Protein AF-A0A942W542-F1 (afdb_monomer)

Secondary structure (DSSP, 8-state):
--HHHHHHHHHHHHHHHHHHHTTTEE-HHHHHHHTTS-HHHHHHHHHHHHHTT---EETBB-SSHHHHHHHHHHHS-SEE-HHHHHHHTTB-HHHHHHHHHHHHHTT---EES-------------

Sequence (126 aa):
MKTREMLSVQRTKKVIEYVNEHGGRVSIVELASVLHCHYTTAASYIKALRTAGMEIELNGRIRNPREKILAYIQSHPGSISVMDAACELHCSYETVRKYVRIFQSEGMDIQTTNEAAEEHSDENTQ

Solvent-accessible surface area (backbone atoms only — not comparable to full-atom values): 7407 Å² total; per-residue (Å²): 144,67,66,67,64,53,53,49,54,56,49,52,50,52,50,51,51,52,33,59,77,44,76,27,45,39,44,48,64,59,48,7,61,78,66,74,49,57,49,70,58,36,44,49,52,53,52,51,43,44,73,72,67,47,77,66,48,39,57,56,46,55,82,61,54,66,60,55,52,51,54,51,50,71,74,41,82,68,61,41,45,46,63,58,52,11,63,76,60,41,29,37,48,67,59,41,51,54,49,53,53,51,42,43,75,74,68,47,90,74,44,67,76,68,81,76,76,84,73,83,78,91,71,80,96,129

Foldseek 3Di:
DPDVVVVVVVLLVVLVVVCVVVVQEDELVVSCVVSVHDSVVSVVSVVVVVVVPRRHHYQQDADPLLVLLVVVQVVDPDEDELVVSCVVRRHDSVSNVVNVVVVVVVPDPYHYDPPDDPDDPPDDDD

pLDDT: mean 82.51, std 14.85, range [40.19, 94.62]

Mean predicted aligned error: 10.97 Å

Nearest PDB structures (foldseek):
  1j5y-assembly1_A  TM=4.488E-01  e=2.324E-01  Thermotoga maritima
  2fbh-assembly1_A  TM=6.330E-01  e=7.686E-01  Pseudomonas aeruginosa
  5way-assembly1_A  TM=4.108E-01  e=5.611E-01  Streptococcus pneumoniae
  2x4h-assembly1_D  TM=3.615E-01  e=4.947E-01  Saccharolobus solfataricus P2
  5zz6-assembly2_C  TM=6.139E-01  e=6.534E+00  Thermotoga maritima MSB8

Structure (mmCIF, N/CA/C/O backbone):
data_AF-A0A942W542-F1
#
_entry.id   AF-A0A942W542-F1
#
loop_
_atom_site.group_PDB
_atom_site.id
_atom_site.type_symbol
_atom_site.label_atom_id
_atom_site.label_alt_id
_atom_site.label_comp_id
_atom_site.label_asym_id
_atom_site.label_entity_id
_atom_site.label_seq_id
_atom_site.pdbx_PDB_ins_code
_atom_site.Cartn_x
_atom_site.Cartn_y
_atom_site.Cartn_z
_atom_site.occupancy
_atom_site.B_iso_or_equiv
_atom_site.auth_seq_id
_atom_site.auth_comp_id
_atom_site.auth_asym_id
_atom_site.auth_atom_id
_atom_site.pdbx_PDB_model_num
ATOM 1 N N . MET A 1 1 ? -22.096 1.054 33.416 1.00 52.22 1 MET A N 1
ATOM 2 C CA . MET A 1 1 ? -21.702 1.664 32.125 1.00 52.22 1 MET A CA 1
ATOM 3 C C . MET A 1 1 ? -20.432 2.519 32.290 1.00 52.22 1 MET A C 1
ATOM 5 O O . MET A 1 1 ? -20.488 3.721 32.117 1.00 52.22 1 MET A O 1
ATOM 9 N N . LYS A 1 2 ? -19.288 1.966 32.746 1.00 55.84 2 LYS A N 1
ATOM 10 C CA . LYS A 1 2 ? -18.119 2.824 33.086 1.00 55.84 2 LYS A CA 1
ATOM 11 C C . LYS A 1 2 ? -16.747 2.325 32.626 1.00 55.84 2 LYS A C 1
ATOM 13 O O . LYS A 1 2 ? -15.919 3.143 32.256 1.00 55.84 2 LYS A O 1
ATOM 18 N N . THR A 1 3 ? -16.493 1.019 32.572 1.00 62.84 3 THR A N 1
ATOM 19 C CA . THR A 1 3 ? -15.120 0.531 32.312 1.00 62.84 3 THR A CA 1
ATOM 20 C C . THR A 1 3 ? -14.850 0.200 30.840 1.00 62.84 3 THR A C 1
ATOM 22 O O . THR A 1 3 ? -13.802 0.553 30.312 1.00 62.84 3 THR A O 1
ATOM 25 N N . ARG A 1 4 ? -15.801 -0.439 30.139 1.00 60.97 4 ARG A N 1
ATOM 26 C CA . ARG A 1 4 ? -15.625 -0.849 28.728 1.00 60.97 4 ARG A CA 1
ATOM 27 C C . ARG A 1 4 ? -15.635 0.319 27.742 1.00 60.97 4 ARG A C 1
ATOM 29 O O . ARG A 1 4 ? -14.800 0.350 26.846 1.00 60.97 4 ARG A O 1
ATOM 36 N N . GLU A 1 5 ? -16.544 1.275 27.913 1.00 62.81 5 GLU A N 1
ATOM 37 C CA . GLU A 1 5 ? -16.626 2.454 27.036 1.00 62.81 5 GLU A CA 1
ATOM 38 C C . GLU A 1 5 ? -15.388 3.340 27.180 1.00 62.81 5 GLU A C 1
ATOM 40 O O . GLU A 1 5 ? -14.806 3.756 26.184 1.00 62.81 5 GLU A O 1
ATOM 45 N N . MET A 1 6 ? -14.908 3.534 28.408 1.00 67.06 6 MET A N 1
ATOM 46 C CA . MET A 1 6 ? -13.709 4.325 28.680 1.00 67.06 6 MET A CA 1
ATOM 47 C C . MET A 1 6 ? -12.444 3.690 28.073 1.00 67.06 6 MET A C 1
ATOM 49 O O . MET A 1 6 ? -11.643 4.388 27.454 1.00 67.06 6 MET A O 1
ATOM 53 N N . LEU A 1 7 ? -12.310 2.358 28.149 1.00 65.06 7 LEU A N 1
ATOM 54 C CA . LEU A 1 7 ? -11.244 1.615 27.461 1.00 65.06 7 LEU A CA 1
ATOM 55 C C . LEU A 1 7 ? -11.357 1.710 25.931 1.00 65.06 7 LEU A C 1
ATOM 57 O O . LEU A 1 7 ? -10.341 1.790 25.243 1.00 65.06 7 LEU A O 1
ATOM 61 N N . SER A 1 8 ? -12.577 1.720 25.388 1.00 68.88 8 SER A N 1
ATOM 62 C CA . SER A 1 8 ? -12.814 1.887 23.950 1.00 68.88 8 SER A CA 1
ATOM 63 C C . SER A 1 8 ? -12.391 3.275 23.464 1.00 68.88 8 SER A C 1
ATOM 65 O O . SER A 1 8 ? -11.714 3.379 22.446 1.00 68.88 8 SER A O 1
ATOM 67 N N . VAL A 1 9 ? -12.731 4.333 24.206 1.00 73.75 9 VAL A N 1
ATOM 68 C CA . VAL A 1 9 ? -12.364 5.720 23.869 1.00 73.75 9 VAL A CA 1
ATOM 69 C C . VAL A 1 9 ? -10.846 5.915 23.902 1.00 73.75 9 VAL A C 1
ATOM 71 O O . VAL A 1 9 ? -10.281 6.488 22.972 1.00 73.75 9 VAL A O 1
ATOM 74 N N . GLN A 1 10 ? -10.164 5.381 24.921 1.00 79.06 10 GLN A N 1
ATOM 75 C CA . GLN A 1 10 ? -8.700 5.449 25.013 1.00 79.06 10 GLN A CA 1
ATOM 76 C C . GLN A 1 10 ? -8.007 4.700 23.866 1.00 79.06 10 GLN A C 1
ATOM 78 O O . GLN A 1 10 ? -7.030 5.197 23.309 1.00 79.06 10 GLN A O 1
ATOM 83 N N . ARG A 1 11 ? -8.531 3.532 23.469 1.00 81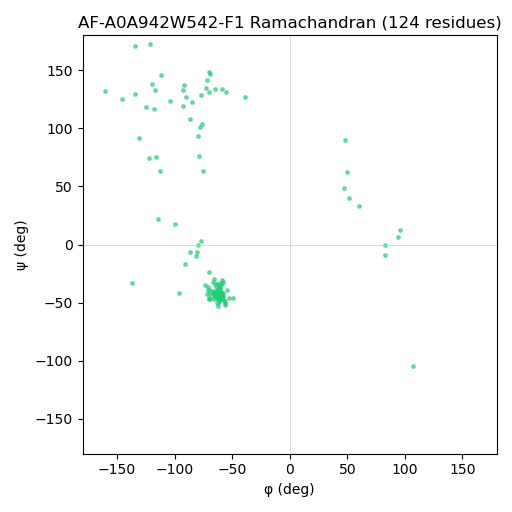.62 11 ARG A N 1
ATOM 84 C CA . ARG A 1 11 ? -7.994 2.768 22.332 1.00 81.62 11 ARG A CA 1
ATOM 85 C C . ARG A 1 11 ? -8.180 3.499 21.008 1.00 81.62 11 ARG A C 1
ATOM 87 O O . ARG A 1 11 ? -7.224 3.577 20.246 1.00 81.62 11 ARG A O 1
ATOM 94 N N . THR A 1 12 ? -9.354 4.078 20.752 1.00 85.94 12 THR A N 1
ATOM 95 C CA . THR A 1 12 ? -9.585 4.872 19.534 1.00 85.94 12 THR A CA 1
ATOM 96 C C . THR A 1 12 ? -8.652 6.079 19.471 1.00 85.94 12 THR A C 1
ATOM 98 O O . THR A 1 12 ? -8.077 6.337 18.417 1.00 85.94 12 THR A O 1
ATOM 101 N N . LYS A 1 13 ? -8.431 6.775 20.596 1.00 90.00 13 LYS A N 1
ATOM 102 C CA . LYS A 1 13 ? -7.477 7.890 20.659 1.00 90.00 13 LYS A CA 1
ATOM 103 C C . LYS A 1 13 ? -6.057 7.442 20.293 1.00 90.00 13 LYS A C 1
ATOM 105 O O . LYS A 1 13 ? -5.441 8.059 19.434 1.00 90.00 13 LYS A O 1
ATOM 110 N N . LYS A 1 14 ? -5.597 6.320 20.857 1.00 91.00 14 LYS A N 1
ATOM 111 C CA . LYS A 1 14 ? -4.282 5.739 20.547 1.00 91.00 14 LYS A CA 1
ATOM 112 C C . LYS A 1 14 ? -4.144 5.345 19.069 1.00 91.00 14 LYS A C 1
ATOM 114 O O . LYS A 1 14 ? -3.077 5.503 18.492 1.00 91.00 14 LYS A O 1
ATOM 119 N N . VAL A 1 15 ? -5.217 4.851 18.441 1.00 93.00 15 VAL A N 1
ATOM 120 C CA . VAL A 1 15 ? -5.216 4.548 16.996 1.00 93.00 15 VAL A CA 1
ATOM 121 C C . VAL A 1 15 ? -5.070 5.832 16.176 1.00 93.00 15 VAL A C 1
ATOM 123 O O . VAL A 1 15 ? -4.301 5.846 15.223 1.00 93.00 15 VAL A O 1
ATOM 126 N N . ILE A 1 16 ? -5.783 6.903 16.536 1.00 93.88 16 ILE A N 1
ATOM 127 C CA . ILE A 1 16 ? -5.691 8.199 15.843 1.00 93.88 16 ILE A CA 1
ATOM 128 C C . ILE A 1 16 ? -4.285 8.792 15.987 1.00 93.88 16 ILE A C 1
ATOM 130 O O . ILE A 1 16 ? -3.720 9.246 14.998 1.00 93.88 16 ILE A O 1
ATOM 134 N N . GLU A 1 17 ? -3.710 8.753 17.192 1.00 93.69 17 GLU A N 1
ATOM 135 C CA . GLU A 1 17 ? -2.327 9.179 17.450 1.00 93.69 17 GLU A CA 1
ATOM 136 C C . GLU A 1 17 ? -1.349 8.403 16.557 1.00 93.69 17 GLU A C 1
ATOM 138 O O . GLU A 1 17 ? -0.608 9.021 15.800 1.00 93.69 17 GLU A O 1
ATOM 143 N N . TYR A 1 18 ? -1.451 7.069 16.528 1.00 93.06 18 TYR A N 1
ATOM 144 C CA . TYR A 1 18 ? -0.625 6.226 15.662 1.00 93.06 18 TYR A CA 1
ATOM 145 C C . TYR A 1 18 ? -0.779 6.577 14.171 1.00 93.06 18 TYR A C 1
ATOM 147 O O . TYR A 1 18 ? 0.216 6.714 13.464 1.00 93.06 18 TYR A O 1
ATOM 155 N N . VAL A 1 19 ? -2.013 6.751 13.680 1.00 91.81 19 VAL A N 1
ATOM 156 C CA . VAL A 1 19 ? -2.283 7.134 12.280 1.00 91.81 19 VAL A CA 1
ATOM 157 C C . VAL A 1 19 ? -1.616 8.470 11.944 1.00 91.81 19 VAL A C 1
ATOM 159 O O . VAL A 1 19 ? -1.001 8.595 10.887 1.00 91.81 19 VAL A O 1
ATOM 162 N N . ASN A 1 20 ? -1.716 9.458 12.835 1.00 91.69 20 ASN A N 1
ATOM 163 C CA . ASN A 1 20 ? -1.145 10.786 12.625 1.00 91.69 20 ASN A CA 1
ATOM 164 C C . ASN A 1 20 ? 0.389 10.767 12.668 1.00 91.69 20 ASN A C 1
ATOM 166 O O . ASN A 1 20 ? 1.023 11.383 11.815 1.00 91.69 20 ASN A O 1
ATOM 170 N N . GLU A 1 21 ? 0.982 10.031 13.611 1.00 91.81 21 GLU A N 1
ATOM 171 C CA . GLU A 1 21 ? 2.438 9.844 13.718 1.00 91.81 21 GLU A CA 1
ATOM 172 C C . GLU A 1 21 ? 3.039 9.217 12.454 1.00 91.81 21 GLU A C 1
ATOM 174 O O . GLU A 1 21 ? 4.171 9.524 12.091 1.00 91.81 21 GLU A O 1
ATOM 179 N N . HIS A 1 22 ? 2.265 8.387 11.750 1.00 88.00 22 HIS A N 1
ATOM 180 C CA . HIS A 1 22 ? 2.683 7.739 10.507 1.00 88.00 22 HIS A CA 1
ATOM 181 C C . HIS A 1 22 ? 2.145 8.449 9.250 1.00 88.00 22 HIS A C 1
ATOM 183 O O . HIS A 1 22 ? 2.105 7.864 8.167 1.00 88.00 22 HIS A O 1
ATOM 189 N N . GLY A 1 23 ? 1.699 9.706 9.370 1.00 85.81 23 GLY A N 1
ATOM 1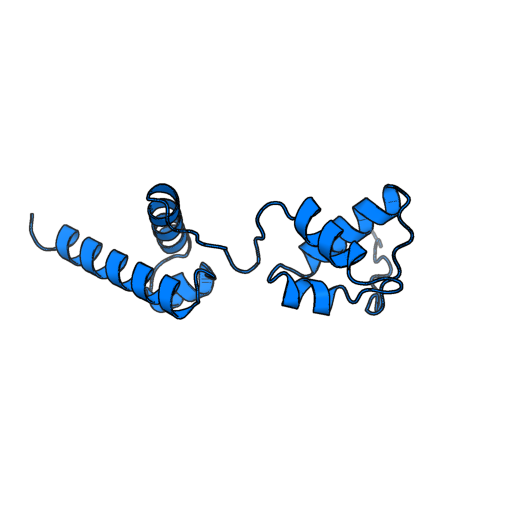90 C CA . GLY A 1 23 ? 1.272 10.522 8.228 1.00 85.81 23 GLY A CA 1
ATOM 191 C C . GLY A 1 23 ? 0.096 9.933 7.440 1.00 85.81 23 GLY A C 1
ATOM 192 O O . GLY A 1 23 ? 0.049 10.059 6.219 1.00 85.81 23 GLY A O 1
ATOM 193 N N . GLY A 1 24 ? -0.824 9.236 8.112 1.00 85.00 24 GLY A N 1
ATOM 194 C CA . GLY A 1 24 ? -1.970 8.577 7.480 1.00 85.00 24 GLY A CA 1
ATOM 195 C C . GLY A 1 24 ? -1.667 7.196 6.889 1.00 85.00 24 GLY A C 1
ATOM 196 O O . GLY A 1 24 ? -2.578 6.544 6.380 1.00 85.00 24 GLY A O 1
ATOM 197 N N . ARG A 1 25 ? 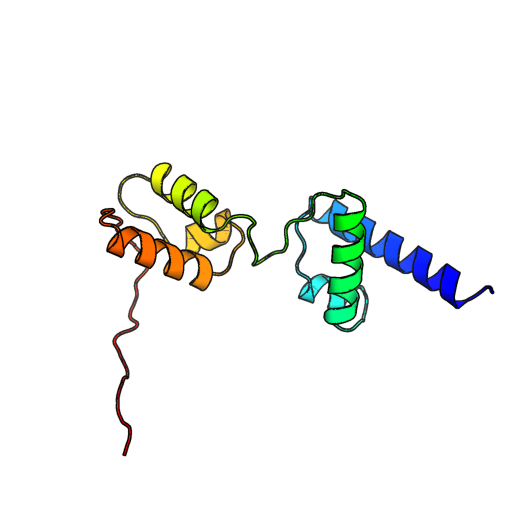-0.426 6.704 6.967 1.00 86.06 25 ARG A N 1
ATOM 198 C CA . ARG A 1 25 ? -0.028 5.392 6.434 1.00 86.06 25 ARG A CA 1
ATOM 199 C C . ARG A 1 25 ? 0.133 4.371 7.548 1.00 86.06 25 ARG A C 1
ATOM 201 O O . ARG A 1 25 ? 0.887 4.584 8.484 1.00 86.06 25 ARG A O 1
ATOM 208 N N . VAL A 1 26 ? -0.579 3.250 7.469 1.00 89.00 26 VAL A N 1
ATOM 209 C CA . VAL A 1 26 ? -0.679 2.300 8.589 1.00 89.00 26 VAL A CA 1
ATOM 210 C C . VAL A 1 26 ? -0.482 0.859 8.146 1.00 89.00 26 VAL A C 1
ATOM 212 O O . VAL A 1 26 ? -1.198 0.356 7.282 1.00 89.00 26 VAL A O 1
ATOM 215 N N . SER A 1 27 ? 0.407 0.134 8.823 1.00 88.31 27 SER A N 1
ATOM 216 C CA . SER A 1 27 ? 0.406 -1.329 8.810 1.00 88.31 27 SER A CA 1
ATOM 217 C C . SER A 1 27 ? -0.570 -1.860 9.859 1.00 88.31 27 SER A C 1
ATOM 219 O O . SER A 1 27 ? -0.436 -1.588 11.051 1.00 88.31 27 SER A O 1
ATOM 221 N N . ILE A 1 28 ? -1.552 -2.666 9.437 1.00 88.94 28 ILE A N 1
ATOM 222 C CA . ILE A 1 28 ? -2.486 -3.323 10.373 1.00 88.94 28 ILE A CA 1
ATOM 223 C C . ILE A 1 28 ? -1.737 -4.216 11.366 1.00 88.94 28 ILE A C 1
ATOM 225 O O . ILE A 1 28 ? -2.155 -4.333 12.515 1.00 88.94 28 ILE A O 1
ATOM 229 N N . VAL A 1 29 ? -0.644 -4.840 10.925 1.00 87.25 29 VAL A N 1
ATOM 230 C CA . VAL A 1 29 ? 0.155 -5.746 11.754 1.00 87.25 29 VAL A CA 1
ATOM 231 C C . VAL A 1 29 ? 0.906 -4.963 12.828 1.00 87.25 29 VAL A C 1
ATOM 233 O O . VAL A 1 29 ? 0.844 -5.325 14.000 1.00 87.25 29 VAL A O 1
ATOM 236 N N . GLU A 1 30 ? 1.548 -3.854 12.462 1.00 89.69 30 GLU A N 1
ATOM 237 C CA . GLU A 1 30 ? 2.255 -2.999 13.425 1.00 89.69 30 GLU A CA 1
ATOM 238 C C . GLU A 1 30 ? 1.280 -2.357 14.411 1.00 89.69 30 GLU A C 1
ATOM 240 O O . GLU A 1 30 ? 1.504 -2.398 15.621 1.00 89.69 30 GLU A O 1
ATOM 245 N N . LEU A 1 31 ? 0.143 -1.857 13.919 1.00 91.25 31 LEU A N 1
ATOM 246 C CA . LEU A 1 31 ? -0.910 -1.319 14.771 1.00 91.25 31 LEU A CA 1
ATOM 247 C C . LEU A 1 31 ? -1.428 -2.371 15.763 1.00 91.25 31 LEU A C 1
ATOM 249 O O . LEU A 1 31 ? -1.630 -2.067 16.937 1.00 91.25 31 LEU A O 1
ATOM 253 N N . ALA A 1 32 ? -1.634 -3.614 15.321 1.00 89.50 32 ALA A N 1
ATOM 254 C CA . ALA A 1 32 ? -2.060 -4.706 16.194 1.00 89.50 32 ALA A CA 1
ATOM 255 C C . ALA A 1 32 ? -1.055 -4.950 17.331 1.00 89.50 32 ALA A C 1
ATOM 257 O O . ALA A 1 32 ? -1.468 -5.073 18.488 1.00 89.50 32 ALA A O 1
ATOM 258 N N . SER A 1 33 ? 0.245 -4.920 17.018 1.00 89.19 33 SER A N 1
ATOM 259 C CA . SER A 1 33 ? 1.333 -5.016 17.996 1.00 89.19 33 SER A CA 1
ATOM 260 C C . SER A 1 33 ? 1.328 -3.849 18.990 1.00 89.19 33 SER A C 1
ATOM 262 O O . SER A 1 33 ? 1.359 -4.084 20.195 1.00 89.19 33 SER A O 1
ATOM 264 N N . VAL A 1 34 ? 1.194 -2.602 18.521 1.00 90.31 34 VAL A N 1
ATOM 265 C CA . VAL A 1 34 ? 1.139 -1.386 19.368 1.00 90.31 34 VAL A CA 1
ATOM 266 C C . VAL A 1 34 ? -0.080 -1.371 20.297 1.00 90.31 34 VAL A C 1
ATOM 268 O O . VAL A 1 34 ? -0.041 -0.849 21.420 1.00 90.31 34 VAL A O 1
ATOM 271 N N . LEU A 1 35 ? -1.198 -1.921 19.828 1.00 88.44 35 LEU A N 1
ATOM 272 C CA . LEU A 1 35 ? -2.438 -2.026 20.593 1.00 88.44 35 LEU A CA 1
ATOM 273 C C . LEU A 1 35 ? -2.502 -3.283 21.471 1.00 88.44 35 LEU A C 1
ATOM 275 O O . LEU A 1 35 ? -3.458 -3.416 22.238 1.00 88.44 35 LEU A O 1
ATOM 279 N N . HIS A 1 36 ? -1.528 -4.192 21.354 1.00 90.69 36 HIS A N 1
ATOM 280 C CA . HIS A 1 36 ? -1.546 -5.529 21.955 1.00 90.69 36 HIS A CA 1
ATOM 281 C C . HIS A 1 36 ? -2.882 -6.251 21.723 1.00 90.69 36 HIS A C 1
ATOM 283 O O . HIS A 1 36 ? -3.521 -6.757 22.649 1.00 90.69 36 HIS A O 1
ATOM 289 N N . CYS A 1 37 ? -3.349 -6.250 20.474 1.00 88.75 37 CYS A N 1
ATOM 290 C CA . CYS A 1 37 ? -4.604 -6.883 20.090 1.00 88.75 37 CYS A CA 1
ATOM 291 C C . CYS A 1 37 ? -4.452 -7.715 18.815 1.00 88.75 37 CYS A C 1
ATOM 293 O O . CYS A 1 37 ? -3.433 -7.674 18.134 1.00 88.75 37 CYS A O 1
ATOM 295 N N . HIS A 1 38 ? -5.484 -8.488 18.491 1.00 92.31 38 HIS A N 1
ATOM 296 C CA . HIS A 1 38 ? -5.508 -9.269 17.262 1.00 92.31 38 HIS A CA 1
ATOM 297 C C . HIS A 1 38 ? -5.653 -8.363 16.026 1.00 92.31 38 HIS A C 1
ATOM 299 O O . HIS A 1 38 ? -6.337 -7.335 16.076 1.00 92.31 38 HIS A O 1
ATOM 305 N N . TYR A 1 39 ? -5.075 -8.767 14.891 1.00 85.94 39 TYR A N 1
ATOM 306 C CA . TYR A 1 39 ? -5.063 -7.961 13.662 1.00 85.94 39 TYR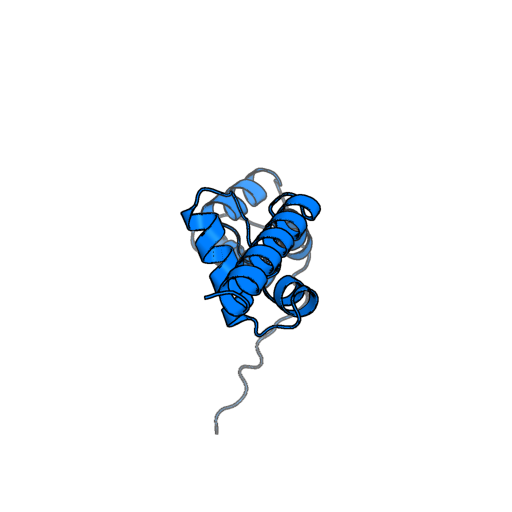 A CA 1
ATOM 307 C C . TYR A 1 39 ? -6.470 -7.602 13.156 1.00 85.94 39 TYR A C 1
ATOM 309 O O . TYR A 1 39 ? -6.677 -6.521 12.609 1.00 85.94 39 TYR A O 1
ATOM 317 N N . THR A 1 40 ? -7.464 -8.469 13.375 1.00 89.75 40 THR A N 1
ATOM 318 C CA . THR A 1 40 ? -8.868 -8.198 13.007 1.00 89.75 40 THR A CA 1
ATOM 319 C C . THR A 1 40 ? -9.462 -7.036 13.804 1.00 89.75 40 THR A C 1
ATOM 321 O O . THR A 1 40 ? -10.250 -6.250 13.271 1.00 89.75 40 THR A O 1
ATOM 324 N N . THR A 1 41 ? -9.055 -6.880 15.064 1.00 90.75 41 THR A N 1
ATOM 325 C CA . THR A 1 41 ? -9.458 -5.761 15.920 1.00 90.75 41 THR A CA 1
ATOM 326 C C . THR A 1 41 ? -8.813 -4.465 15.438 1.00 90.75 41 THR A C 1
ATOM 328 O O . THR A 1 41 ? -9.514 -3.474 15.242 1.00 90.75 41 THR A O 1
ATOM 331 N N . ALA A 1 42 ? -7.506 -4.481 15.157 1.00 91.00 42 ALA A N 1
ATOM 332 C CA . ALA A 1 42 ? -6.801 -3.339 14.569 1.00 91.00 42 ALA A CA 1
ATOM 333 C C . ALA A 1 42 ? -7.420 -2.914 13.222 1.00 91.00 42 ALA A C 1
ATOM 335 O O . ALA A 1 42 ? -7.712 -1.737 13.008 1.00 91.00 42 ALA A O 1
ATOM 336 N N . ALA A 1 43 ? -7.730 -3.879 12.348 1.00 90.56 43 ALA A N 1
ATOM 337 C CA . ALA A 1 43 ? -8.413 -3.632 11.079 1.00 90.56 43 ALA A CA 1
ATOM 338 C C . ALA A 1 43 ? -9.801 -2.996 11.264 1.00 90.56 43 ALA A C 1
ATOM 340 O O . ALA A 1 43 ? -10.188 -2.125 10.484 1.00 90.56 43 ALA A O 1
ATOM 341 N N . SER A 1 44 ? -10.539 -3.395 12.304 1.00 92.75 44 SER A N 1
ATOM 342 C CA . SER A 1 44 ? -11.856 -2.828 12.614 1.00 92.75 44 SER A CA 1
ATOM 343 C C . SER A 1 44 ? -11.765 -1.360 13.035 1.00 92.75 44 SER A C 1
ATOM 345 O O . SER A 1 44 ? -12.572 -0.553 12.574 1.00 92.75 44 SER A O 1
ATOM 347 N N . TYR A 1 45 ? -10.757 -0.987 13.833 1.00 92.81 45 TYR A N 1
ATOM 348 C CA . TYR A 1 45 ? -10.510 0.416 14.180 1.00 92.81 45 TYR A CA 1
ATOM 349 C C . TYR A 1 45 ? -10.193 1.259 12.945 1.00 92.81 45 TYR A C 1
ATOM 351 O O . TYR A 1 45 ? -10.818 2.297 12.737 1.00 92.81 45 TYR A O 1
ATOM 359 N N . ILE A 1 46 ? -9.292 0.788 12.078 1.00 92.19 46 ILE A N 1
ATOM 360 C CA . ILE A 1 46 ? -8.964 1.511 10.843 1.00 92.19 46 ILE A CA 1
ATOM 361 C C . ILE A 1 46 ? -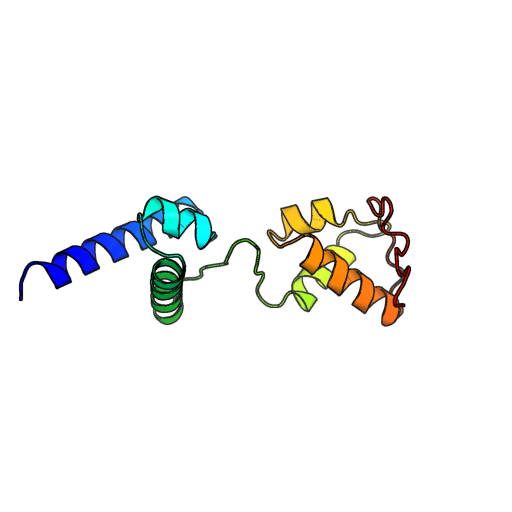10.180 1.640 9.924 1.00 92.19 46 ILE A C 1
ATOM 363 O O . ILE A 1 46 ? -10.421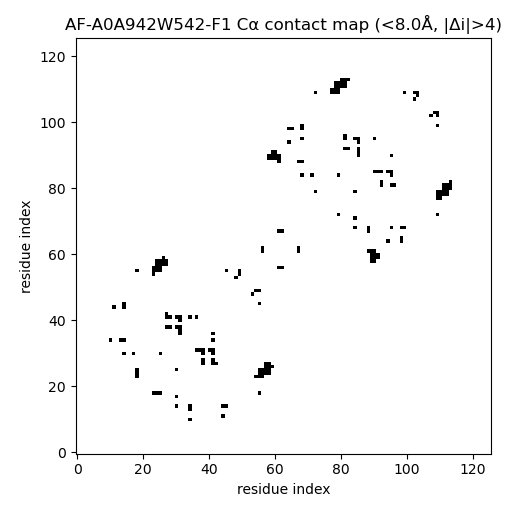 2.709 9.365 1.00 92.19 46 ILE A O 1
ATOM 367 N N . LYS A 1 47 ? -11.002 0.591 9.803 1.00 91.62 47 LYS A N 1
ATOM 368 C CA . LYS A 1 47 ? -12.254 0.656 9.038 1.00 91.62 47 LYS A CA 1
ATOM 369 C C . LYS A 1 47 ? -13.205 1.720 9.594 1.00 91.62 47 LYS A C 1
ATOM 371 O O . LYS A 1 47 ? -13.786 2.471 8.812 1.00 91.62 47 LYS A O 1
ATOM 376 N N . ALA A 1 48 ? -13.356 1.796 10.916 1.00 91.38 48 ALA A N 1
ATOM 377 C CA . ALA A 1 48 ? -14.203 2.796 11.559 1.00 91.38 48 ALA A CA 1
ATOM 378 C C . ALA A 1 48 ? -13.700 4.225 11.291 1.00 91.38 48 ALA A C 1
ATOM 380 O O . ALA A 1 48 ? -14.487 5.069 10.873 1.00 91.38 48 ALA A O 1
ATOM 381 N N . LEU A 1 49 ? -12.393 4.477 11.431 1.00 92.00 49 LEU A N 1
ATOM 382 C CA . LEU A 1 49 ? -11.801 5.795 11.168 1.00 92.00 49 LEU A CA 1
ATOM 383 C C . LEU A 1 49 ? -11.925 6.216 9.698 1.00 92.00 49 LEU A C 1
ATOM 385 O O . LEU A 1 49 ? -12.291 7.353 9.413 1.00 92.00 49 LEU A O 1
ATOM 389 N N . ARG A 1 50 ? -11.716 5.287 8.756 1.00 90.38 50 ARG A N 1
ATOM 390 C CA . ARG A 1 50 ? -11.953 5.544 7.325 1.00 90.38 50 ARG A CA 1
ATOM 391 C C . ARG A 1 50 ? -13.417 5.857 7.025 1.00 90.38 50 ARG A C 1
ATOM 393 O O . ARG A 1 50 ? -13.699 6.721 6.206 1.00 90.38 50 ARG A O 1
ATOM 400 N N . THR A 1 51 ? -14.347 5.172 7.692 1.00 90.88 51 THR A N 1
ATOM 401 C CA . THR A 1 51 ? -15.791 5.446 7.563 1.00 90.88 51 THR A CA 1
ATOM 402 C C . THR A 1 51 ? -16.146 6.823 8.128 1.00 90.88 51 THR A C 1
ATOM 404 O O . THR A 1 51 ? -17.017 7.498 7.593 1.00 90.88 51 THR A O 1
ATOM 407 N N . ALA A 1 52 ? -15.432 7.266 9.165 1.00 90.50 52 ALA A N 1
ATOM 408 C CA . ALA A 1 52 ? -15.539 8.609 9.728 1.00 90.50 52 ALA A CA 1
ATOM 409 C C . ALA A 1 52 ? -14.833 9.696 8.887 1.00 90.50 52 ALA A C 1
ATOM 411 O O . ALA A 1 52 ? -14.823 10.855 9.289 1.00 90.50 52 ALA A O 1
ATOM 412 N N . GLY A 1 53 ? -14.255 9.344 7.733 1.00 89.12 53 GLY A N 1
ATOM 413 C CA . GLY A 1 53 ? -13.661 10.295 6.792 1.00 89.12 53 GLY A CA 1
ATOM 414 C C . GLY A 1 53 ? -12.160 10.535 6.960 1.00 89.12 53 GLY A C 1
ATOM 415 O O . GLY A 1 53 ? -11.623 11.383 6.257 1.00 89.12 53 GLY A O 1
ATOM 416 N N . MET A 1 54 ? -11.459 9.803 7.836 1.00 90.25 54 MET A N 1
ATOM 417 C CA . MET A 1 54 ? -9.995 9.890 7.880 1.00 90.25 54 MET A CA 1
ATOM 418 C C . MET A 1 54 ? -9.372 9.243 6.639 1.00 90.25 54 MET A C 1
ATOM 420 O O . MET A 1 54 ? -9.670 8.092 6.296 1.00 90.25 54 MET A O 1
ATOM 424 N N . GLU A 1 55 ? -8.453 9.964 6.004 1.00 87.25 55 GLU A N 1
ATOM 425 C CA . GLU A 1 55 ? -7.631 9.433 4.923 1.00 87.25 55 GLU A CA 1
ATOM 426 C C . GLU A 1 55 ? -6.540 8.534 5.505 1.00 87.25 55 GLU A C 1
ATOM 428 O O . GLU A 1 55 ? -5.576 9.000 6.105 1.00 87.25 55 GLU A O 1
ATOM 433 N N . ILE A 1 56 ? -6.736 7.219 5.373 1.00 87.94 56 ILE A N 1
ATOM 434 C CA . ILE A 1 56 ? -5.792 6.208 5.849 1.00 87.94 56 ILE A CA 1
ATOM 435 C C . ILE A 1 56 ? -5.424 5.290 4.688 1.00 87.94 56 ILE A C 1
ATOM 437 O O . ILE A 1 56 ? -6.283 4.578 4.148 1.00 87.94 56 ILE A O 1
ATOM 441 N N . GLU A 1 57 ? -4.145 5.280 4.335 1.00 83.62 57 GLU A N 1
ATOM 442 C CA . GLU A 1 57 ? -3.553 4.328 3.402 1.00 83.62 57 GLU A CA 1
ATOM 443 C C . GLU A 1 57 ? -2.987 3.141 4.192 1.00 83.62 57 GLU A C 1
ATOM 445 O O . GLU A 1 57 ? -2.322 3.306 5.211 1.00 83.62 57 GLU A O 1
ATOM 450 N N . LEU A 1 58 ? -3.278 1.916 3.753 1.00 82.69 58 LEU A N 1
ATOM 451 C CA . LEU A 1 58 ? -2.738 0.727 4.406 1.00 82.69 58 LEU A CA 1
ATOM 452 C C . LEU A 1 58 ? -1.400 0.357 3.765 1.00 82.69 58 LEU A C 1
ATOM 454 O O . LEU A 1 58 ? -1.348 0.142 2.554 1.00 82.69 58 LEU A O 1
ATOM 458 N N . ASN A 1 59 ? -0.350 0.207 4.573 1.00 74.81 59 ASN A N 1
ATOM 459 C CA . ASN A 1 59 ? 0.936 -0.309 4.102 1.00 74.81 59 ASN A CA 1
ATOM 460 C C . ASN A 1 59 ? 0.724 -1.676 3.435 1.00 74.81 59 ASN A C 1
ATOM 462 O O . ASN A 1 59 ? 0.018 -2.542 3.962 1.00 74.81 59 ASN A O 1
ATOM 466 N N . GLY A 1 60 ? 1.286 -1.853 2.238 1.00 65.75 60 GLY A N 1
ATOM 467 C CA . GLY A 1 60 ? 1.110 -3.066 1.435 1.00 65.75 60 GLY A CA 1
ATOM 468 C C . GLY A 1 60 ? -0.180 -3.108 0.604 1.00 65.75 60 GLY A C 1
ATOM 469 O O . GLY A 1 60 ? -0.320 -3.980 -0.254 1.00 65.75 60 GLY A O 1
ATOM 470 N N . ARG A 1 61 ? -1.120 -2.172 0.801 1.00 67.38 61 ARG A N 1
ATOM 471 C CA . ARG A 1 61 ? -2.382 -2.078 0.048 1.00 67.38 61 ARG A CA 1
ATOM 472 C C . ARG A 1 61 ? -2.615 -0.656 -0.448 1.00 67.38 61 ARG A C 1
ATOM 474 O O . ARG A 1 61 ? -3.282 0.153 0.194 1.00 67.38 61 ARG A O 1
ATOM 481 N N . ILE A 1 62 ? -2.140 -0.395 -1.659 1.00 71.75 62 ILE A N 1
ATOM 482 C CA . ILE A 1 62 ? -2.446 0.840 -2.377 1.00 71.75 62 ILE A CA 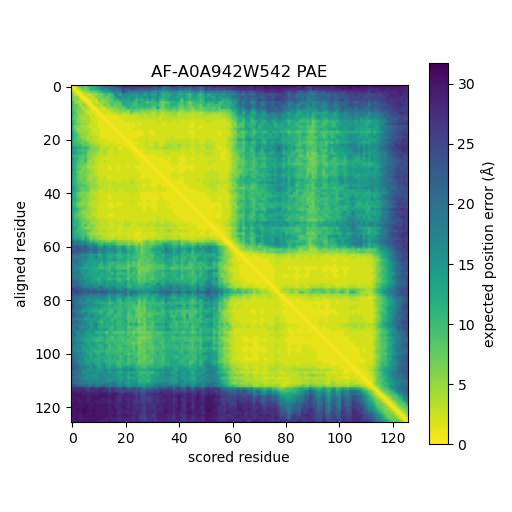1
ATOM 483 C C . ILE A 1 62 ? -3.893 0.862 -2.868 1.00 71.75 62 ILE A C 1
ATOM 485 O O . ILE A 1 62 ? -4.444 -0.146 -3.318 1.00 71.75 62 ILE A O 1
ATOM 489 N N . ARG A 1 63 ? -4.511 2.043 -2.793 1.00 71.75 63 ARG A N 1
ATOM 490 C CA . ARG A 1 63 ? -5.785 2.336 -3.457 1.00 71.75 63 ARG A CA 1
ATOM 491 C C . ARG A 1 63 ? -5.532 2.454 -4.962 1.00 71.75 63 ARG A C 1
ATOM 493 O O . ARG A 1 63 ? -4.568 3.103 -5.351 1.00 71.75 63 ARG A O 1
ATOM 500 N N . ASN A 1 64 ? -6.387 1.826 -5.773 1.00 82.44 64 ASN A N 1
ATOM 501 C CA . ASN A 1 64 ? -6.284 1.778 -7.238 1.00 82.44 64 ASN A CA 1
ATOM 502 C C . ASN A 1 64 ? -4.882 1.366 -7.735 1.00 82.44 64 ASN A C 1
ATOM 504 O O . ASN A 1 64 ? -4.207 2.144 -8.409 1.00 82.44 64 ASN A O 1
ATOM 508 N N . PRO A 1 65 ? -4.422 0.140 -7.416 1.00 86.69 65 PRO A N 1
ATOM 509 C CA . PRO A 1 65 ? -3.066 -0.301 -7.740 1.00 86.69 65 PRO A CA 1
ATOM 510 C C . PRO A 1 65 ? -2.714 -0.167 -9.222 1.00 86.69 65 PRO A C 1
ATOM 512 O O . PRO A 1 65 ? -1.615 0.267 -9.540 1.00 86.69 65 PRO A O 1
ATOM 515 N N . ARG A 1 66 ? -3.663 -0.463 -10.118 1.00 91.38 66 ARG A N 1
ATOM 516 C CA . ARG A 1 66 ? -3.476 -0.314 -11.564 1.00 91.38 66 ARG A CA 1
ATOM 517 C C . ARG A 1 66 ? -3.071 1.113 -11.948 1.00 91.38 66 ARG A C 1
ATOM 519 O O . ARG A 1 66 ? -2.072 1.289 -12.626 1.00 91.38 66 ARG A O 1
ATOM 526 N N . GLU A 1 67 ? -3.824 2.114 -11.495 1.00 92.50 67 GLU A N 1
ATOM 527 C CA . GLU A 1 67 ? -3.588 3.527 -11.830 1.00 92.50 67 GLU A CA 1
ATOM 528 C C . GLU A 1 67 ? -2.261 4.027 -11.257 1.00 92.50 67 GLU A C 1
ATOM 530 O O . GLU A 1 67 ? -1.470 4.626 -11.980 1.00 92.50 67 GLU A O 1
ATOM 535 N N . LYS A 1 68 ? -1.987 3.743 -9.975 1.00 91.06 68 LYS A N 1
ATOM 536 C CA . LYS A 1 68 ? -0.750 4.196 -9.324 1.00 91.06 68 LYS A CA 1
ATOM 537 C C . LYS A 1 68 ? 0.497 3.565 -9.949 1.00 91.06 68 LYS A C 1
ATOM 539 O O . LYS A 1 68 ? 1.484 4.261 -10.159 1.00 91.06 68 LYS A O 1
ATOM 544 N N . ILE A 1 69 ? 0.451 2.268 -10.262 1.00 93.06 69 ILE A N 1
ATOM 545 C CA . ILE A 1 69 ? 1.585 1.563 -10.874 1.00 93.06 69 ILE A CA 1
ATOM 546 C C . ILE A 1 69 ? 1.780 2.021 -12.322 1.00 93.06 69 ILE A C 1
ATOM 548 O O . ILE A 1 69 ? 2.915 2.241 -12.733 1.00 93.06 69 ILE A O 1
ATOM 552 N N . LEU A 1 70 ? 0.698 2.240 -13.078 1.00 94.19 70 LEU A N 1
ATOM 553 C CA . LEU A 1 70 ? 0.792 2.796 -14.429 1.00 94.19 70 LEU A CA 1
ATOM 554 C C . LEU A 1 70 ? 1.427 4.192 -14.422 1.00 94.19 70 LEU A C 1
ATOM 556 O O . LEU A 1 70 ? 2.337 4.446 -15.206 1.00 94.19 70 LEU A O 1
ATOM 560 N N . ALA A 1 71 ? 0.986 5.072 -13.519 1.00 93.38 71 ALA A N 1
ATOM 561 C CA . ALA A 1 71 ? 1.557 6.408 -13.376 1.00 93.38 71 ALA A CA 1
ATOM 562 C C . ALA A 1 71 ? 3.055 6.355 -13.033 1.00 93.38 71 ALA A C 1
ATOM 564 O O . ALA A 1 71 ? 3.838 7.105 -13.609 1.00 93.38 71 ALA A O 1
ATOM 565 N N . TYR A 1 72 ? 3.458 5.429 -12.154 1.00 93.69 72 TYR A N 1
ATOM 566 C CA . TYR A 1 72 ? 4.865 5.204 -11.819 1.00 93.69 72 TYR A CA 1
ATOM 567 C C . TYR A 1 72 ? 5.690 4.752 -13.029 1.00 93.69 72 TYR A C 1
ATOM 569 O O . TYR A 1 72 ? 6.773 5.276 -13.268 1.00 93.69 72 TYR A O 1
ATOM 577 N N . ILE A 1 73 ? 5.185 3.795 -13.813 1.00 92.88 73 ILE A N 1
ATOM 578 C CA . ILE A 1 73 ? 5.856 3.325 -15.035 1.00 92.88 73 ILE A CA 1
ATOM 579 C C . ILE A 1 73 ? 6.020 4.482 -16.027 1.00 92.88 73 ILE A C 1
ATOM 581 O O . ILE A 1 73 ? 7.093 4.678 -16.585 1.00 92.88 73 ILE A O 1
ATOM 585 N N . GLN A 1 74 ? 4.972 5.286 -16.217 1.00 92.06 74 GLN A N 1
ATOM 586 C CA . GLN A 1 74 ? 4.997 6.423 -17.139 1.00 92.06 74 GLN A CA 1
ATOM 587 C C . GLN A 1 74 ? 5.972 7.527 -16.708 1.00 92.06 74 GLN A C 1
ATOM 589 O O . GLN A 1 74 ? 6.517 8.216 -17.568 1.00 92.06 74 GLN A O 1
ATOM 594 N N . SER A 1 75 ? 6.215 7.697 -15.403 1.00 91.56 75 SER A N 1
ATOM 595 C CA . SER A 1 75 ? 7.199 8.659 -14.894 1.00 91.56 75 SER A CA 1
ATOM 596 C C . SER A 1 75 ? 8.646 8.155 -14.937 1.00 91.56 75 SER A C 1
ATOM 598 O O . SER A 1 75 ? 9.556 8.951 -14.720 1.00 91.56 75 SER A O 1
ATOM 600 N N . HIS A 1 76 ? 8.872 6.869 -15.227 1.00 88.50 76 HIS A N 1
ATOM 601 C CA . HIS A 1 76 ? 10.194 6.236 -15.277 1.00 88.50 76 HIS A CA 1
ATOM 602 C C . HIS A 1 76 ? 10.451 5.619 -16.663 1.00 88.50 76 HIS A C 1
ATOM 604 O O . HIS A 1 76 ? 10.377 4.398 -16.825 1.00 88.50 76 HIS A O 1
ATOM 610 N N . PRO A 1 77 ? 10.736 6.445 -17.690 1.00 78.81 77 PRO A N 1
ATOM 611 C CA . PRO A 1 77 ? 10.958 5.952 -19.043 1.00 78.81 77 PRO A CA 1
ATOM 612 C C . PRO A 1 77 ? 12.217 5.076 -19.118 1.00 78.81 77 PRO A C 1
ATOM 614 O O . PRO A 1 77 ? 13.280 5.449 -18.622 1.00 78.81 77 PRO A O 1
ATOM 617 N N . GLY A 1 78 ? 12.099 3.926 -19.783 1.00 80.69 78 GLY A N 1
ATOM 618 C CA . GLY A 1 78 ? 13.178 2.952 -19.946 1.00 80.69 78 GLY A CA 1
ATOM 619 C C . GLY A 1 78 ? 12.943 1.710 -19.094 1.00 80.69 78 GLY A C 1
ATOM 620 O O . GLY A 1 78 ? 12.119 0.868 -19.445 1.00 80.69 78 GLY A O 1
ATOM 621 N N . SER A 1 79 ? 13.677 1.591 -17.988 1.00 87.31 79 SER A N 1
ATOM 622 C CA . SER A 1 79 ? 13.627 0.420 -17.113 1.00 87.31 79 SER A CA 1
ATOM 623 C C . SER A 1 79 ? 13.189 0.777 -15.699 1.00 87.31 79 SER A C 1
ATOM 625 O O . SER A 1 79 ? 13.687 1.746 -15.127 1.00 87.31 79 SER A O 1
ATOM 627 N N . ILE A 1 80 ? 12.337 -0.054 -15.106 1.00 92.00 80 ILE A N 1
ATOM 628 C CA . ILE A 1 80 ? 11.881 0.095 -13.725 1.00 92.00 80 ILE A CA 1
ATOM 629 C C . ILE A 1 80 ? 12.422 -1.017 -12.824 1.00 92.00 80 ILE A C 1
ATOM 631 O O . ILE A 1 80 ? 12.537 -2.180 -13.204 1.00 92.00 80 ILE A O 1
ATOM 635 N N . SER A 1 81 ? 12.699 -0.675 -11.574 1.00 92.25 81 SER A N 1
ATOM 636 C CA . SER A 1 81 ? 12.968 -1.648 -10.520 1.00 92.25 81 SER A CA 1
ATOM 637 C C . SER A 1 81 ? 11.662 -1.953 -9.797 1.00 92.25 81 SER A C 1
ATOM 639 O O . SER A 1 81 ? 11.046 -1.069 -9.205 1.00 92.25 81 SER A O 1
ATOM 641 N N . VAL A 1 82 ? 11.223 -3.214 -9.828 1.00 91.38 82 VAL A N 1
ATOM 642 C CA . VAL A 1 82 ? 9.996 -3.644 -9.126 1.00 91.38 82 VAL A CA 1
ATOM 643 C C . VAL A 1 82 ? 10.120 -3.403 -7.618 1.00 91.38 82 VAL A C 1
ATOM 645 O O . VAL A 1 82 ? 9.134 -3.079 -6.960 1.00 91.38 82 VAL A O 1
ATOM 648 N N . MET A 1 83 ? 11.337 -3.525 -7.078 1.00 89.25 83 MET A N 1
ATOM 649 C CA . MET A 1 83 ? 11.610 -3.267 -5.666 1.00 89.25 83 MET A CA 1
ATOM 650 C C . MET A 1 83 ? 11.480 -1.779 -5.335 1.00 89.25 83 MET A C 1
ATOM 652 O O . MET A 1 83 ? 10.790 -1.435 -4.379 1.00 89.25 83 MET A O 1
ATOM 656 N N . ASP A 1 84 ? 12.070 -0.899 -6.146 1.00 90.44 84 ASP A N 1
ATOM 657 C CA . ASP A 1 84 ? 12.006 0.548 -5.904 1.00 90.44 84 ASP A CA 1
ATOM 658 C C . ASP A 1 84 ? 10.574 1.056 -6.070 1.00 90.44 84 ASP A C 1
ATOM 660 O O . ASP A 1 84 ? 10.053 1.742 -5.193 1.00 90.44 84 ASP A O 1
ATOM 664 N N . ALA A 1 85 ? 9.870 0.578 -7.097 1.00 90.56 85 ALA A N 1
ATOM 665 C CA . ALA A 1 85 ? 8.449 0.835 -7.280 1.00 90.56 85 ALA A CA 1
ATOM 666 C C . ALA A 1 85 ? 7.611 0.362 -6.081 1.00 90.56 85 ALA A C 1
ATOM 668 O O . ALA A 1 85 ? 6.696 1.062 -5.651 1.00 90.56 85 ALA A O 1
ATOM 669 N N . ALA A 1 86 ? 7.901 -0.811 -5.509 1.00 88.25 86 ALA A N 1
ATOM 670 C CA . ALA A 1 86 ? 7.184 -1.312 -4.337 1.00 88.25 86 ALA A CA 1
ATOM 671 C C . ALA A 1 86 ? 7.435 -0.434 -3.103 1.00 88.25 86 ALA A C 1
ATOM 673 O O . ALA A 1 86 ? 6.488 -0.114 -2.379 1.00 88.25 86 ALA A O 1
ATOM 674 N N . CYS A 1 87 ? 8.683 -0.005 -2.905 1.00 85.50 87 CYS A N 1
ATOM 675 C CA . CYS A 1 87 ? 9.085 0.907 -1.840 1.00 85.50 87 CYS A CA 1
ATOM 676 C C . CYS A 1 87 ? 8.415 2.280 -1.977 1.00 85.50 87 CYS A C 1
ATOM 678 O O . CYS A 1 87 ? 7.806 2.750 -1.018 1.00 85.50 87 CYS A O 1
ATOM 680 N N . GLU A 1 88 ? 8.471 2.896 -3.158 1.00 88.44 88 GLU A N 1
ATOM 681 C CA . GLU A 1 88 ? 7.912 4.227 -3.425 1.00 88.44 88 GLU A CA 1
ATOM 682 C C . GLU A 1 88 ? 6.382 4.239 -3.410 1.00 88.44 88 GLU A C 1
ATOM 684 O O . GLU A 1 88 ? 5.753 5.158 -2.883 1.00 88.44 88 GLU A O 1
ATOM 689 N N . LEU A 1 89 ? 5.755 3.190 -3.949 1.00 86.50 89 LEU A N 1
ATOM 690 C CA . LEU A 1 89 ? 4.303 3.039 -3.911 1.00 86.50 89 LEU A CA 1
ATOM 691 C C . LEU A 1 89 ? 3.814 2.494 -2.566 1.00 86.50 89 LEU A C 1
ATOM 693 O O . LEU A 1 89 ? 2.606 2.425 -2.348 1.00 86.50 89 LEU A O 1
ATOM 697 N N . HIS A 1 90 ? 4.719 2.112 -1.662 1.00 83.19 90 HIS A N 1
ATOM 698 C CA . HIS A 1 90 ? 4.411 1.510 -0.363 1.00 83.19 90 HIS A CA 1
ATOM 699 C C . HIS A 1 90 ? 3.462 0.303 -0.472 1.00 83.19 90 HIS A C 1
ATOM 701 O O . HIS A 1 90 ? 2.539 0.112 0.332 1.00 83.19 90 HIS A O 1
ATOM 707 N N . CYS A 1 91 ? 3.673 -0.523 -1.495 1.00 83.88 91 CYS A N 1
ATOM 708 C CA . CYS A 1 91 ? 2.901 -1.735 -1.736 1.00 83.88 91 CYS A CA 1
ATOM 709 C C . CYS A 1 91 ? 3.800 -2.970 -1.754 1.00 83.88 91 CYS A C 1
ATOM 711 O O . CYS A 1 91 ? 5.018 -2.873 -1.649 1.00 83.88 91 CYS A O 1
ATOM 713 N N . SER A 1 92 ? 3.198 -4.158 -1.820 1.00 85.75 92 SER A N 1
ATOM 714 C CA . SER A 1 92 ? 4.000 -5.377 -1.901 1.00 85.75 92 SER A CA 1
ATOM 715 C C . SER A 1 92 ? 4.707 -5.482 -3.255 1.00 85.75 92 SER A C 1
ATOM 717 O O . SER A 1 92 ? 4.137 -5.095 -4.279 1.00 85.75 92 SER A O 1
ATOM 719 N N . TYR A 1 93 ? 5.903 -6.071 -3.259 1.00 87.81 93 TYR A N 1
ATOM 720 C CA . TYR A 1 93 ? 6.626 -6.439 -4.480 1.00 87.81 93 TYR A CA 1
ATOM 721 C C . TYR A 1 93 ? 5.727 -7.220 -5.451 1.00 87.81 93 TYR A C 1
ATOM 723 O O . TYR A 1 93 ? 5.615 -6.859 -6.620 1.00 87.81 93 TYR A O 1
ATOM 731 N N . GLU A 1 94 ? 4.982 -8.207 -4.940 1.00 88.88 94 GLU A N 1
ATOM 732 C CA . GLU A 1 94 ? 4.032 -9.006 -5.723 1.00 88.88 94 GLU A CA 1
ATOM 733 C C . GLU A 1 94 ? 2.917 -8.169 -6.357 1.00 88.88 94 GLU A C 1
ATOM 735 O O . GLU A 1 94 ? 2.493 -8.438 -7.482 1.00 88.88 94 GLU A O 1
ATOM 740 N N . THR A 1 95 ? 2.451 -7.117 -5.675 1.00 90.06 95 THR A N 1
ATOM 741 C CA . THR A 1 95 ? 1.477 -6.184 -6.252 1.00 90.06 95 THR A CA 1
ATOM 742 C C . THR A 1 95 ? 2.073 -5.501 -7.478 1.00 90.06 95 THR A C 1
ATOM 744 O O . THR A 1 95 ? 1.434 -5.500 -8.528 1.00 90.06 95 THR A O 1
ATOM 747 N N . VAL A 1 96 ? 3.285 -4.951 -7.371 1.00 91.81 96 VAL A N 1
ATOM 748 C CA . VAL A 1 96 ? 3.951 -4.291 -8.504 1.00 91.81 96 VAL A CA 1
ATOM 749 C C . VAL A 1 96 ? 4.205 -5.285 -9.631 1.00 91.81 96 VAL A C 1
ATOM 751 O O . VAL A 1 96 ? 3.742 -5.059 -10.748 1.00 91.81 96 VAL A O 1
ATOM 754 N N . ARG A 1 97 ? 4.847 -6.419 -9.326 1.00 92.12 97 ARG A N 1
ATOM 755 C CA . ARG A 1 97 ? 5.171 -7.485 -10.286 1.00 92.12 97 ARG A CA 1
ATOM 756 C C . ARG A 1 97 ? 3.943 -7.940 -11.071 1.00 92.12 97 ARG A C 1
ATOM 758 O O . ARG A 1 97 ? 3.988 -8.034 -12.296 1.00 92.12 97 ARG A O 1
ATOM 765 N N . LYS A 1 98 ? 2.821 -8.175 -10.383 1.00 93.38 98 LYS A N 1
ATOM 766 C CA . LYS A 1 98 ? 1.553 -8.563 -11.013 1.00 93.38 98 LYS A CA 1
ATOM 767 C C . LYS A 1 98 ? 1.085 -7.537 -12.046 1.00 93.38 98 LYS A C 1
ATOM 769 O O . LYS A 1 98 ? 0.686 -7.927 -13.139 1.00 93.38 98 LYS A O 1
ATOM 774 N N . TYR A 1 99 ? 1.081 -6.250 -11.702 1.00 94.31 99 TYR A N 1
ATOM 775 C CA . TYR A 1 99 ? 0.590 -5.213 -12.614 1.00 94.31 99 TYR A CA 1
ATOM 776 C C . TYR A 1 99 ? 1.560 -4.927 -13.756 1.00 94.31 99 TYR A C 1
ATOM 778 O O . TYR A 1 99 ? 1.096 -4.731 -14.872 1.00 94.31 99 TYR A O 1
ATOM 786 N N . VAL A 1 100 ? 2.872 -4.997 -13.521 1.00 93.25 100 VAL A N 1
ATOM 787 C CA . VAL A 1 100 ? 3.872 -4.931 -14.598 1.00 93.25 100 VAL A CA 1
ATOM 788 C C . VAL A 1 100 ? 3.609 -6.017 -15.644 1.00 93.25 100 VAL A C 1
ATOM 790 O O . VAL A 1 100 ? 3.483 -5.694 -16.822 1.00 93.25 100 VAL A O 1
ATOM 793 N N . ARG A 1 101 ? 3.395 -7.272 -15.220 1.00 92.38 101 ARG A N 1
ATOM 794 C CA . ARG A 1 101 ? 3.049 -8.380 -16.131 1.00 92.38 101 ARG A CA 1
ATOM 795 C C . ARG A 1 101 ? 1.749 -8.149 -16.901 1.00 92.38 101 ARG A C 1
ATOM 797 O O . ARG A 1 101 ? 1.669 -8.488 -18.076 1.00 92.38 101 ARG A O 1
ATOM 804 N N . ILE A 1 102 ? 0.735 -7.577 -16.249 1.00 94.62 102 ILE A N 1
ATOM 805 C CA . ILE A 1 102 ? -0.531 -7.211 -16.906 1.00 94.62 102 ILE A CA 1
ATOM 806 C C . ILE A 1 102 ? -0.289 -6.151 -17.989 1.00 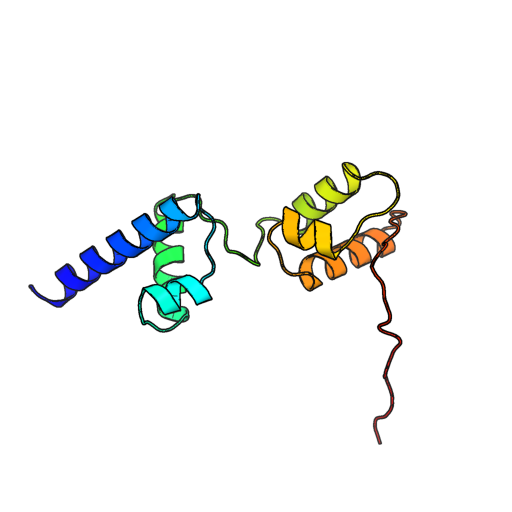94.62 102 ILE A C 1
ATOM 808 O O . ILE A 1 102 ? -0.822 -6.264 -19.083 1.00 94.62 102 ILE A O 1
ATOM 812 N N . PHE A 1 103 ? 0.524 -5.132 -17.721 1.00 94.38 103 PHE A N 1
ATOM 813 C CA . PHE A 1 103 ? 0.800 -4.091 -18.711 1.00 94.38 103 PHE A CA 1
ATOM 814 C C . PHE A 1 103 ? 1.665 -4.593 -19.872 1.00 94.38 103 PHE A C 1
ATOM 816 O O . PHE A 1 103 ? 1.413 -4.233 -21.020 1.00 94.38 103 PHE A O 1
ATOM 823 N N . GLN A 1 104 ? 2.631 -5.473 -19.598 1.00 91.94 104 GLN A N 1
ATOM 824 C CA . GLN A 1 104 ? 3.402 -6.157 -20.637 1.00 91.94 104 GLN A CA 1
ATOM 825 C C . GLN A 1 104 ? 2.496 -7.012 -21.538 1.00 91.94 104 GLN A C 1
ATOM 827 O O . GLN A 1 104 ? 2.623 -6.956 -22.759 1.00 91.94 104 GLN A O 1
ATOM 832 N N . SER A 1 105 ? 1.531 -7.751 -20.971 1.00 92.81 105 SER A N 1
ATOM 833 C CA . SER A 1 105 ? 0.578 -8.538 -21.770 1.00 92.81 105 SER A CA 1
ATOM 834 C C . SER A 1 105 ? -0.423 -7.680 -22.551 1.00 92.81 105 SER A C 1
ATOM 836 O O . SER A 1 105 ? -0.925 -8.113 -23.586 1.00 92.81 105 SER A O 1
ATOM 838 N N . GLU A 1 106 ? -0.677 -6.451 -22.100 1.00 94.06 106 GLU A N 1
ATOM 839 C CA . GLU A 1 106 ? -1.445 -5.429 -22.822 1.00 94.06 106 GLU A CA 1
ATOM 840 C C . GLU A 1 106 ? -0.623 -4.702 -23.908 1.00 94.06 106 GLU A C 1
ATOM 842 O O . GLU A 1 106 ? -1.164 -3.857 -24.621 1.00 94.06 106 GLU A O 1
ATOM 847 N N . GLY A 1 107 ? 0.661 -5.043 -24.076 1.00 91.56 107 GLY A N 1
ATOM 848 C CA . GLY A 1 107 ? 1.522 -4.541 -25.150 1.00 91.56 107 GLY A CA 1
ATOM 849 C C . GLY A 1 107 ? 2.390 -3.335 -24.783 1.00 91.56 107 GLY A C 1
ATOM 850 O O . GLY A 1 107 ? 2.953 -2.706 -25.678 1.00 91.56 107 GLY A O 1
ATOM 851 N N . MET A 1 108 ? 2.513 -2.991 -23.496 1.00 91.12 108 MET A N 1
ATOM 852 C CA . MET A 1 108 ? 3.475 -1.978 -23.055 1.00 91.12 108 MET A CA 1
ATOM 853 C C . MET A 1 108 ? 4.893 -2.559 -23.012 1.00 91.12 108 MET A C 1
ATOM 855 O O . MET A 1 108 ? 5.134 -3.577 -22.366 1.00 91.12 108 MET A O 1
ATOM 859 N N . ASP A 1 109 ? 5.842 -1.872 -23.648 1.00 89.12 109 ASP A N 1
ATOM 860 C CA . ASP A 1 109 ? 7.264 -2.214 -23.575 1.00 89.12 109 ASP A CA 1
ATOM 861 C C . ASP A 1 109 ? 7.858 -1.696 -22.255 1.00 89.12 109 ASP A C 1
ATOM 863 O O . ASP A 1 109 ? 8.203 -0.521 -22.122 1.00 89.12 109 ASP A O 1
ATOM 867 N N . ILE A 1 110 ? 7.873 -2.561 -21.238 1.00 88.94 110 ILE A N 1
ATOM 868 C CA . ILE A 1 110 ? 8.361 -2.255 -19.889 1.00 88.94 110 ILE A CA 1
ATOM 869 C C . ILE A 1 110 ? 9.545 -3.165 -19.595 1.00 88.94 110 ILE A C 1
ATOM 871 O O . ILE A 1 110 ? 9.376 -4.382 -19.485 1.00 88.94 110 ILE A O 1
ATOM 875 N N . GLN A 1 111 ? 10.723 -2.573 -19.400 1.00 88.56 111 GLN A N 1
ATOM 876 C CA . GLN A 1 111 ? 11.914 -3.300 -18.968 1.00 88.56 111 GLN A CA 1
ATOM 877 C C . GLN A 1 111 ? 12.037 -3.285 -17.443 1.00 88.56 111 GLN A C 1
ATOM 879 O O . GLN A 1 111 ? 11.838 -2.251 -16.806 1.00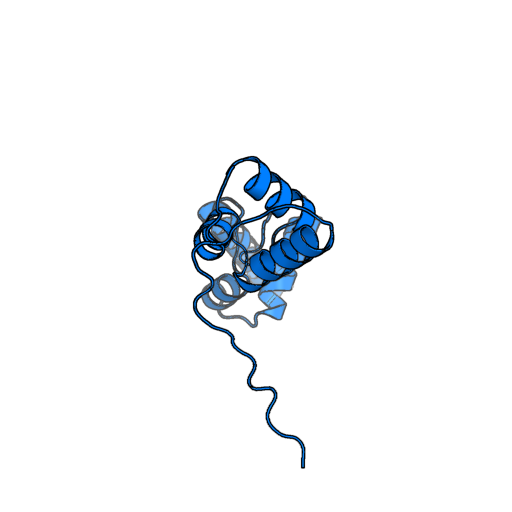 88.56 111 GLN A O 1
ATOM 884 N N . THR A 1 112 ? 12.391 -4.421 -16.844 1.00 87.62 112 THR A N 1
ATOM 885 C CA . THR A 1 112 ? 12.572 -4.567 -15.392 1.00 87.62 112 THR A CA 1
ATOM 886 C C . THR A 1 112 ? 14.010 -4.925 -15.034 1.00 87.62 112 THR A C 1
ATOM 888 O O . THR A 1 112 ? 14.581 -5.834 -15.624 1.00 87.62 112 THR A O 1
ATOM 891 N N . THR A 1 113 ? 14.605 -4.244 -14.049 1.00 81.69 113 THR A N 1
ATOM 892 C CA . THR A 1 113 ? 16.035 -4.414 -13.698 1.00 81.69 113 THR A CA 1
ATOM 893 C C . THR A 1 113 ? 16.323 -5.472 -12.628 1.00 81.69 113 THR A C 1
ATOM 895 O O . THR A 1 113 ? 17.459 -5.921 -12.516 1.00 81.69 113 THR A O 1
ATOM 898 N N . ASN A 1 114 ? 15.312 -5.901 -11.863 1.00 66.88 114 ASN A N 1
ATOM 899 C CA . ASN A 1 114 ? 15.472 -6.804 -10.710 1.00 66.88 114 ASN A CA 1
ATOM 900 C C . ASN A 1 114 ? 14.808 -8.180 -10.905 1.00 66.88 114 ASN A C 1
ATOM 902 O O . ASN A 1 114 ? 14.494 -8.854 -9.923 1.00 66.88 114 ASN A O 1
ATOM 906 N N . GLU A 1 115 ? 14.570 -8.615 -12.145 1.00 57.16 115 GLU A N 1
ATOM 907 C CA . GLU A 1 115 ? 14.119 -9.986 -12.436 1.00 57.16 115 GLU A CA 1
ATOM 908 C C . GLU A 1 115 ? 15.283 -10.983 -12.305 1.00 57.16 115 GLU A C 1
ATOM 910 O O . GLU A 1 115 ? 15.705 -11.623 -13.262 1.00 57.16 115 GLU A O 1
ATOM 915 N N . ALA A 1 116 ? 15.836 -11.122 -11.100 1.00 45.91 116 ALA A N 1
ATOM 916 C CA . ALA A 1 116 ? 16.663 -12.276 -10.785 1.00 45.91 116 ALA A CA 1
ATOM 917 C C . ALA A 1 116 ? 15.741 -13.480 -10.514 1.00 45.91 116 ALA A C 1
ATOM 919 O O . ALA A 1 116 ? 15.154 -13.586 -9.442 1.00 45.91 116 ALA A O 1
ATOM 920 N N . ALA A 1 117 ? 15.622 -14.342 -11.528 1.00 44.88 117 ALA A N 1
ATOM 921 C CA . ALA A 1 117 ? 15.295 -15.770 -11.473 1.00 44.88 117 ALA A CA 1
ATOM 922 C C . ALA A 1 117 ? 14.089 -16.207 -10.612 1.00 44.88 117 ALA A C 1
ATOM 924 O O . ALA A 1 117 ? 14.236 -16.664 -9.484 1.00 44.88 117 ALA A O 1
ATOM 925 N N . GLU A 1 118 ? 12.906 -16.239 -11.222 1.00 45.06 118 GLU A N 1
ATOM 926 C CA . GLU A 1 118 ? 11.990 -17.365 -10.999 1.00 45.06 118 GLU A CA 1
ATOM 927 C C . GLU A 1 118 ? 11.814 -18.069 -12.344 1.00 45.06 118 GLU A C 1
ATOM 929 O O . GLU A 1 118 ? 10.820 -17.886 -13.048 1.00 45.06 118 GLU A O 1
ATOM 934 N N . GLU A 1 119 ? 12.846 -18.824 -12.731 1.00 43.31 119 GLU A N 1
ATOM 935 C CA . GLU A 1 119 ? 12.645 -19.971 -13.608 1.00 43.31 119 GLU A CA 1
ATOM 936 C C . GLU A 1 119 ? 11.681 -20.930 -12.908 1.00 43.31 119 GLU A C 1
ATOM 938 O O . GLU A 1 119 ? 11.794 -21.204 -11.710 1.00 43.31 119 GLU A O 1
ATOM 943 N N . HIS A 1 120 ? 10.708 -21.399 -13.682 1.00 46.41 120 HIS A N 1
ATOM 944 C CA . HIS A 1 120 ? 9.791 -22.467 -13.331 1.00 46.41 120 HIS A CA 1
ATOM 945 C C . HIS A 1 120 ? 10.491 -23.589 -12.554 1.00 46.41 120 HIS A C 1
ATOM 947 O O . HIS A 1 120 ? 11.434 -24.202 -13.041 1.00 46.41 120 HIS A O 1
ATOM 953 N N . SER A 1 121 ? 9.946 -23.933 -11.393 1.00 40.19 121 SER A N 1
ATOM 954 C CA . SER A 1 121 ? 9.951 -25.319 -10.919 1.00 40.19 121 SER A CA 1
ATOM 955 C C . SER A 1 121 ? 8.507 -25.819 -10.924 1.00 40.19 121 SER A C 1
ATOM 957 O O . SER A 1 121 ? 7.915 -26.130 -9.896 1.00 40.19 121 SER A O 1
ATOM 959 N N . ASP A 1 122 ? 7.930 -25.861 -12.127 1.00 47.72 122 ASP A N 1
ATOM 960 C CA . ASP A 1 122 ? 6.894 -26.837 -12.459 1.00 47.72 122 ASP A CA 1
ATOM 961 C C . ASP A 1 122 ? 7.599 -28.174 -12.759 1.00 47.72 122 ASP A C 1
ATOM 963 O O . ASP A 1 122 ? 7.780 -28.562 -13.906 1.00 47.72 122 ASP A O 1
ATOM 967 N N . GLU A 1 123 ? 8.035 -28.867 -11.710 1.00 43.28 123 GLU A N 1
ATOM 968 C CA . GLU A 1 123 ? 8.357 -30.300 -11.704 1.00 43.28 123 GLU A CA 1
ATOM 969 C C . GLU A 1 123 ? 7.953 -30.801 -10.307 1.00 43.28 123 GLU A C 1
ATOM 971 O O . GLU A 1 123 ? 8.374 -30.244 -9.302 1.00 43.28 123 GLU A O 1
ATOM 976 N N . ASN A 1 124 ? 7.131 -31.818 -10.093 1.00 41.16 124 ASN A N 1
ATOM 977 C CA . ASN A 1 124 ? 6.508 -32.782 -10.972 1.00 41.16 124 ASN A CA 1
ATOM 978 C C . ASN A 1 124 ? 5.313 -33.350 -10.184 1.00 41.16 124 ASN A C 1
ATOM 980 O O . ASN A 1 124 ? 5.446 -33.711 -9.013 1.00 41.16 124 ASN A O 1
ATOM 984 N N . THR A 1 125 ? 4.143 -33.405 -10.814 1.00 42.88 125 THR A N 1
ATOM 985 C CA . THR A 1 125 ? 3.030 -34.226 -10.336 1.00 42.88 125 THR A CA 1
ATOM 986 C C . THR A 1 125 ? 3.246 -35.612 -10.924 1.00 42.88 125 THR A C 1
ATOM 988 O O . THR A 1 125 ? 3.061 -35.750 -12.127 1.00 42.88 125 THR A O 1
ATOM 991 N N . GLN A 1 126 ? 3.640 -36.590 -10.101 1.00 43.97 126 GLN A N 1
ATOM 992 C CA . GLN A 1 126 ? 3.192 -37.999 -10.095 1.00 43.97 126 GLN A CA 1
ATOM 993 C C . GLN A 1 126 ? 4.098 -38.877 -9.229 1.00 43.97 126 GLN A C 1
ATOM 995 O O . GLN A 1 126 ? 5.336 -38.799 -9.381 1.00 43.97 126 GLN A O 1
#

Radius of gyration: 19.54 Å; Cα contacts (8 Å, |Δi|>4): 108; chains: 1; bounding box: 38×49×58 Å